Protein AF-A0A800UF28-F1 (afdb_monomer_lite)

Radius of gyration: 18.34 Å; chains: 1; bounding box: 40×32×46 Å

Structure (mmCIF, N/CA/C/O backbone):
data_AF-A0A800UF28-F1
#
_entry.id   AF-A0A800UF28-F1
#
loop_
_atom_site.group_PDB
_atom_site.id
_atom_site.type_symbol
_atom_site.label_atom_id
_atom_site.label_alt_id
_atom_site.label_comp_id
_atom_site.labe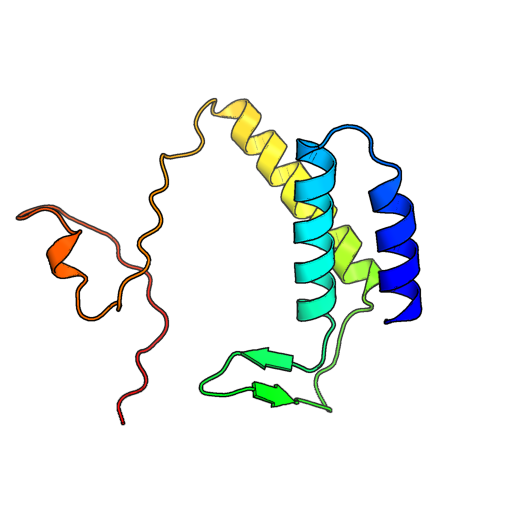l_asym_id
_atom_site.label_entity_id
_atom_site.label_seq_id
_atom_site.pdbx_PDB_ins_code
_atom_site.Cartn_x
_atom_site.Cartn_y
_atom_site.Cartn_z
_atom_site.occupancy
_atom_site.B_iso_or_equiv
_atom_site.auth_seq_id
_atom_site.auth_comp_id
_atom_site.auth_asym_id
_atom_site.auth_atom_id
_atom_site.pdbx_PDB_model_num
ATOM 1 N N . MET A 1 1 ? 12.533 1.260 -12.611 1.00 84.56 1 MET A N 1
ATOM 2 C CA . MET A 1 1 ? 12.082 1.668 -11.264 1.00 84.56 1 MET A CA 1
ATOM 3 C C . MET A 1 1 ? 12.224 3.163 -10.979 1.00 84.56 1 MET A C 1
ATOM 5 O O . MET A 1 1 ? 11.206 3.825 -10.983 1.00 84.56 1 MET A O 1
ATOM 9 N N . GLN A 1 2 ? 13.416 3.746 -10.752 1.00 87.75 2 GLN A N 1
ATOM 10 C CA . GLN A 1 2 ? 13.519 5.163 -10.313 1.00 87.75 2 GLN A CA 1
ATOM 11 C C . GLN A 1 2 ? 12.813 6.170 -11.241 1.00 87.75 2 GLN A C 1
ATOM 13 O O . GLN A 1 2 ? 12.086 7.033 -10.764 1.00 87.75 2 GLN A O 1
ATOM 18 N N . LYS A 1 3 ? 12.976 6.023 -12.565 1.00 92.06 3 LYS A N 1
ATOM 19 C CA . LYS A 1 3 ? 12.286 6.864 -13.559 1.00 92.06 3 LYS A CA 1
ATOM 20 C C . LYS A 1 3 ? 10.762 6.705 -13.509 1.00 92.06 3 LYS A C 1
ATOM 22 O O . LYS A 1 3 ? 10.049 7.691 -13.599 1.00 92.06 3 LYS A O 1
ATOM 27 N N . GLU A 1 4 ? 10.276 5.477 -13.327 1.00 91.94 4 GLU A N 1
ATOM 28 C CA . GLU A 1 4 ? 8.839 5.176 -13.243 1.00 91.94 4 GLU A CA 1
ATOM 29 C C . GLU A 1 4 ? 8.233 5.749 -11.960 1.00 91.94 4 GLU A C 1
ATOM 31 O O . GLU A 1 4 ? 7.169 6.350 -11.998 1.00 91.94 4 GLU A O 1
ATOM 36 N N . VAL A 1 5 ? 8.943 5.626 -10.834 1.00 94.31 5 VAL A N 1
ATOM 37 C CA . VAL A 1 5 ? 8.547 6.229 -9.555 1.00 94.31 5 VAL A CA 1
ATOM 38 C C . VAL A 1 5 ? 8.491 7.751 -9.671 1.00 94.31 5 VAL A C 1
ATOM 40 O O . VAL A 1 5 ? 7.538 8.350 -9.185 1.00 94.31 5 VAL A O 1
ATOM 43 N N . SER A 1 6 ? 9.477 8.375 -10.327 1.00 95.56 6 SER A N 1
ATOM 44 C CA . SER A 1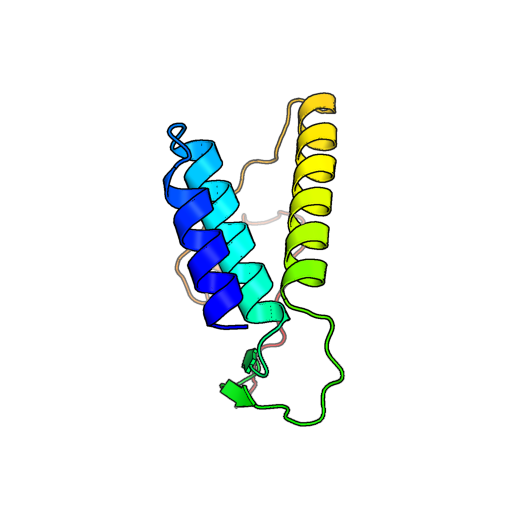 6 ? 9.477 9.825 -10.567 1.00 95.56 6 SER A CA 1
ATOM 45 C C . SER A 1 6 ? 8.278 10.247 -11.409 1.00 95.56 6 SER A C 1
ATOM 47 O O . SER A 1 6 ? 7.546 11.135 -10.997 1.00 95.56 6 SER A O 1
ATOM 49 N N . LEU A 1 7 ? 8.027 9.557 -12.527 1.00 95.88 7 LEU A N 1
ATOM 50 C CA . LEU A 1 7 ? 6.884 9.843 -13.393 1.00 95.88 7 LEU A CA 1
ATOM 51 C C . LEU A 1 7 ? 5.556 9.731 -12.633 1.00 95.88 7 LEU A C 1
ATOM 53 O O . LEU A 1 7 ? 4.719 10.621 -12.719 1.00 95.88 7 LEU A O 1
ATOM 57 N N . MET A 1 8 ? 5.366 8.656 -11.862 1.00 96.31 8 MET A N 1
ATOM 58 C CA . MET A 1 8 ? 4.149 8.485 -11.062 1.00 96.31 8 MET A CA 1
ATO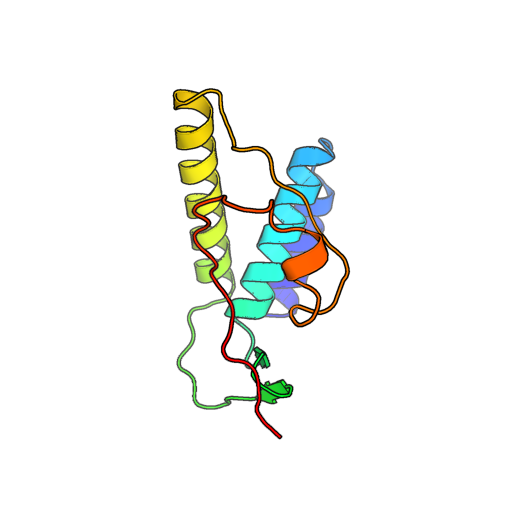M 59 C C . MET A 1 8 ? 4.022 9.563 -9.989 1.00 96.31 8 MET A C 1
ATOM 61 O O . MET A 1 8 ? 2.924 10.047 -9.746 1.00 96.31 8 MET A O 1
ATOM 65 N N . LYS A 1 9 ? 5.129 9.966 -9.358 1.00 96.81 9 LYS A N 1
ATOM 66 C CA . LYS A 1 9 ? 5.131 11.060 -8.383 1.00 96.81 9 LYS A CA 1
ATOM 67 C C . LYS A 1 9 ? 4.677 12.372 -9.019 1.00 96.81 9 LYS A C 1
ATOM 69 O O . LYS A 1 9 ? 3.884 13.077 -8.405 1.00 96.81 9 LYS A O 1
ATOM 74 N N . ASP A 1 10 ? 5.167 12.685 -10.214 1.00 97.38 10 ASP A N 1
ATOM 75 C CA . ASP A 1 10 ? 4.805 13.911 -10.925 1.00 97.38 10 ASP A CA 1
ATOM 76 C C . ASP A 1 10 ? 3.306 13.925 -11.250 1.00 97.38 10 ASP A C 1
ATOM 78 O O . ASP A 1 10 ? 2.629 14.885 -10.899 1.00 97.38 10 ASP A O 1
ATOM 82 N N . LEU A 1 11 ? 2.765 12.812 -11.763 1.00 96.50 11 LEU A N 1
ATOM 83 C CA . LEU A 1 11 ? 1.323 12.652 -11.999 1.00 96.50 11 LEU A CA 1
ATOM 84 C C . LEU A 1 11 ? 0.494 12.767 -10.712 1.00 96.50 11 LEU A C 1
ATOM 86 O O . LEU A 1 11 ? -0.565 13.384 -10.699 1.00 96.50 11 LEU A O 1
ATOM 90 N N . ILE A 1 12 ? 0.965 12.180 -9.609 1.00 96.62 12 ILE A N 1
ATOM 91 C CA . ILE A 1 12 ? 0.272 12.262 -8.316 1.00 96.62 12 ILE A CA 1
ATOM 92 C C . ILE A 1 12 ? 0.257 13.702 -7.800 1.00 96.62 12 ILE A C 1
ATOM 94 O O . ILE A 1 12 ? -0.736 14.105 -7.207 1.00 96.62 12 ILE A O 1
ATOM 98 N N . ASN A 1 13 ? 1.309 14.491 -8.032 1.00 96.88 13 ASN A N 1
ATOM 99 C CA . ASN A 1 13 ? 1.367 15.888 -7.588 1.00 96.88 13 ASN A CA 1
ATOM 100 C C . ASN A 1 13 ? 0.348 16.801 -8.287 1.00 96.88 13 ASN A C 1
ATOM 102 O O . ASN A 1 13 ? 0.096 17.891 -7.782 1.00 96.88 13 ASN A O 1
ATOM 106 N N . GLU A 1 14 ? -0.240 16.374 -9.405 1.00 97.31 14 GLU A N 1
ATOM 107 C CA . GLU A 1 14 ? -1.329 17.094 -10.079 1.00 97.31 14 GLU A CA 1
ATOM 108 C C . GLU A 1 14 ? -2.691 16.895 -9.383 1.00 97.31 14 GLU A C 1
ATOM 110 O O . GLU A 1 14 ? -3.659 17.581 -9.706 1.00 97.31 14 GLU A O 1
ATOM 115 N N . ILE A 1 15 ? -2.794 15.973 -8.417 1.00 97.06 15 ILE A N 1
ATOM 116 C CA . ILE A 1 15 ? -4.028 15.729 -7.662 1.00 97.06 15 ILE A CA 1
ATOM 117 C C . ILE A 1 15 ? -4.259 16.864 -6.657 1.00 97.06 15 ILE A C 1
ATOM 119 O O . ILE A 1 15 ? -3.514 17.009 -5.689 1.00 97.06 15 ILE A O 1
ATOM 123 N N . GLU A 1 16 ? -5.342 17.618 -6.853 1.00 96.44 16 GLU A N 1
ATOM 124 C CA . GLU A 1 16 ? -5.713 18.751 -5.993 1.00 96.44 16 GLU A CA 1
ATOM 125 C C . GLU A 1 16 ? -6.262 18.325 -4.620 1.00 96.44 16 GLU A C 1
ATOM 127 O O . GLU A 1 16 ? -6.011 18.988 -3.613 1.00 96.44 16 GLU A O 1
ATOM 132 N N . ASP A 1 17 ? -7.014 17.218 -4.553 1.00 97.38 17 ASP A N 1
ATOM 133 C CA . ASP A 1 17 ? -7.573 16.730 -3.289 1.00 97.38 17 ASP A CA 1
ATOM 134 C C . ASP A 1 17 ? -6.460 16.164 -2.396 1.00 97.38 17 ASP A C 1
ATOM 136 O O . ASP A 1 17 ? -5.882 15.113 -2.677 1.00 97.38 17 ASP A O 1
ATOM 140 N N . GLU A 1 18 ? -6.187 16.844 -1.280 1.00 95.62 18 GLU A N 1
ATOM 141 C CA . GLU A 1 18 ? -5.095 16.502 -0.364 1.00 95.62 18 GLU A CA 1
ATOM 142 C C . GLU A 1 18 ? -5.223 15.088 0.231 1.00 95.62 18 GLU A C 1
ATOM 144 O O . GLU A 1 18 ? -4.216 14.417 0.480 1.00 95.62 18 GLU A O 1
ATOM 149 N N . LYS A 1 19 ? -6.445 14.599 0.477 1.00 93.44 19 LYS A N 1
ATOM 150 C CA . LYS A 1 19 ? -6.649 13.258 1.047 1.00 93.44 19 LYS A CA 1
ATOM 151 C C . LYS A 1 19 ? -6.334 12.192 0.010 1.00 93.44 19 LYS A C 1
ATOM 153 O O . LYS A 1 19 ? -5.645 11.221 0.330 1.00 93.44 19 LYS A O 1
ATOM 158 N N . ILE A 1 20 ? -6.808 12.386 -1.218 1.00 94.62 20 ILE A N 1
ATOM 159 C CA . ILE A 1 20 ? -6.523 11.492 -2.342 1.00 94.62 20 ILE A CA 1
ATOM 160 C C . ILE A 1 20 ? -5.023 11.537 -2.656 1.00 94.62 20 ILE A C 1
ATOM 162 O O . ILE A 1 20 ? -4.388 10.485 -2.712 1.00 94.62 20 ILE A O 1
ATOM 166 N N . HIS A 1 21 ? -4.423 12.725 -2.745 1.00 96.25 21 HIS A N 1
ATOM 167 C CA . HIS A 1 21 ? -2.981 12.916 -2.942 1.00 96.25 21 HIS A CA 1
ATOM 168 C C . HIS A 1 21 ? -2.153 12.127 -1.921 1.00 96.25 21 HIS A C 1
ATOM 170 O O . HIS A 1 21 ? -1.316 11.302 -2.298 1.00 96.25 21 HIS A O 1
ATOM 176 N N . LYS A 1 22 ? -2.437 12.297 -0.623 1.00 96.12 22 LYS A N 1
ATOM 177 C CA . LYS A 1 22 ? -1.746 11.573 0.457 1.00 96.12 22 LYS A CA 1
ATOM 178 C C . LYS A 1 22 ? -1.911 10.062 0.336 1.00 96.12 22 LYS A C 1
ATOM 180 O O . LYS A 1 22 ? -0.937 9.332 0.523 1.00 96.12 22 LYS A O 1
ATOM 185 N N . LEU A 1 23 ? -3.111 9.586 0.005 1.00 95.00 23 LEU A N 1
ATOM 186 C CA . LEU A 1 23 ? -3.368 8.162 -0.198 1.00 95.00 23 LEU A CA 1
ATOM 187 C C . LEU A 1 23 ? -2.507 7.602 -1.341 1.00 95.00 23 LEU A C 1
ATOM 189 O O . LEU A 1 23 ? -1.843 6.578 -1.171 1.00 95.00 23 LEU A O 1
ATOM 193 N N . PHE A 1 24 ? -2.445 8.303 -2.475 1.00 96.94 24 PHE A N 1
ATOM 194 C CA . PHE A 1 24 ? -1.601 7.920 -3.609 1.00 96.94 24 PHE A CA 1
ATOM 195 C C . PHE A 1 24 ? -0.106 7.984 -3.292 1.00 96.94 24 PHE A C 1
ATOM 197 O O . PHE A 1 24 ? 0.635 7.086 -3.694 1.00 96.94 24 PHE A O 1
ATOM 204 N N . MET A 1 25 ? 0.343 8.963 -2.507 1.00 97.00 25 MET A N 1
ATOM 205 C CA . MET A 1 25 ? 1.732 9.038 -2.042 1.00 97.00 25 MET A CA 1
ATOM 206 C C . MET A 1 25 ? 2.118 7.839 -1.163 1.00 97.00 25 MET A C 1
ATOM 208 O O . MET A 1 25 ? 3.214 7.293 -1.312 1.00 97.00 25 MET A O 1
ATOM 212 N N . VAL A 1 26 ? 1.215 7.371 -0.293 1.00 95.50 26 VAL A N 1
ATOM 213 C CA . VAL A 1 26 ? 1.427 6.147 0.501 1.00 95.50 26 VAL A CA 1
ATOM 214 C C . VAL A 1 26 ? 1.509 4.916 -0.404 1.00 95.50 26 VAL A C 1
ATOM 216 O O . VAL A 1 26 ? 2.423 4.101 -0.248 1.00 95.50 26 VAL A O 1
ATOM 219 N N . MET A 1 27 ? 0.602 4.792 -1.379 1.00 96.25 27 MET A N 1
ATOM 220 C CA . MET A 1 27 ? 0.624 3.691 -2.349 1.00 96.25 27 MET A CA 1
ATOM 221 C C . MET A 1 27 ? 1.919 3.681 -3.168 1.00 96.25 27 MET A C 1
ATOM 223 O O . MET A 1 27 ? 2.522 2.620 -3.338 1.00 96.25 27 MET A O 1
ATOM 227 N N . LEU A 1 28 ? 2.390 4.851 -3.610 1.00 96.62 28 LEU A N 1
ATOM 228 C CA . LEU A 1 28 ? 3.647 5.011 -4.340 1.00 96.62 28 LEU A CA 1
ATOM 229 C C . LEU A 1 28 ? 4.839 4.538 -3.503 1.00 96.62 28 LEU A C 1
ATOM 231 O O . LEU A 1 28 ? 5.644 3.734 -3.976 1.00 96.62 28 LEU A O 1
ATOM 235 N N . GLY A 1 29 ? 4.936 5.001 -2.254 1.00 94.50 29 GLY A N 1
ATOM 236 C CA . GLY A 1 29 ? 6.014 4.615 -1.342 1.00 94.50 29 GLY A CA 1
ATOM 237 C C . GLY A 1 29 ? 6.023 3.113 -1.058 1.00 94.50 29 GLY A C 1
ATOM 238 O O . GLY A 1 29 ? 7.071 2.469 -1.134 1.00 94.50 29 GLY A O 1
ATOM 239 N N . LYS A 1 30 ? 4.848 2.529 -0.801 1.00 93.94 30 LYS A N 1
ATOM 240 C CA . LYS A 1 30 ? 4.713 1.092 -0.544 1.00 93.94 30 LYS A CA 1
ATOM 241 C C . LYS A 1 30 ? 5.049 0.250 -1.776 1.00 93.94 30 LYS A C 1
ATOM 243 O O . LYS A 1 30 ? 5.801 -0.712 -1.651 1.00 93.94 30 LYS A O 1
ATOM 248 N N . ALA A 1 31 ? 4.554 0.622 -2.955 1.00 94.94 31 ALA A N 1
ATOM 249 C CA . ALA A 1 31 ? 4.857 -0.081 -4.200 1.00 94.94 31 ALA A CA 1
ATOM 250 C C . ALA A 1 31 ? 6.345 0.013 -4.566 1.00 94.94 31 ALA A C 1
ATOM 252 O O . ALA A 1 31 ? 6.951 -0.986 -4.955 1.00 94.94 31 ALA A O 1
ATOM 253 N N . ALA A 1 32 ? 6.960 1.186 -4.380 1.00 93.56 32 ALA A N 1
ATOM 254 C CA . ALA A 1 32 ? 8.395 1.366 -4.577 1.00 93.56 32 ALA A CA 1
ATOM 255 C C . ALA A 1 32 ? 9.210 0.486 -3.619 1.00 93.56 32 ALA A C 1
ATOM 257 O O . ALA A 1 32 ? 10.193 -0.119 -4.043 1.00 93.56 32 ALA A O 1
ATOM 258 N N . PHE A 1 33 ? 8.790 0.377 -2.355 1.00 90.88 33 PHE A N 1
ATOM 259 C CA . PHE A 1 33 ? 9.418 -0.508 -1.377 1.00 90.88 33 PHE A CA 1
ATOM 260 C C . PHE A 1 33 ? 9.268 -1.988 -1.761 1.00 90.88 33 PHE A C 1
ATOM 262 O O . PHE A 1 33 ? 10.268 -2.702 -1.806 1.00 90.88 33 PHE A O 1
ATOM 269 N N . ASP A 1 34 ? 8.060 -2.437 -2.106 1.00 89.62 34 ASP A N 1
ATOM 270 C CA . ASP A 1 34 ? 7.772 -3.838 -2.452 1.00 89.62 34 ASP A CA 1
ATOM 271 C C . ASP A 1 34 ? 8.486 -4.287 -3.740 1.00 89.62 34 ASP A C 1
ATOM 273 O O . ASP A 1 34 ? 8.949 -5.427 -3.835 1.00 89.62 34 ASP A O 1
ATOM 277 N N . ALA A 1 35 ? 8.649 -3.380 -4.709 1.00 90.50 35 ALA A N 1
ATOM 278 C CA . ALA A 1 35 ? 9.447 -3.608 -5.914 1.00 90.50 35 ALA A CA 1
ATOM 279 C C . ALA A 1 35 ? 10.970 -3.460 -5.672 1.00 90.50 35 ALA A C 1
ATOM 281 O O . ALA A 1 35 ? 11.792 -3.884 -6.494 1.00 90.50 35 ALA A O 1
ATOM 282 N N . SER A 1 36 ? 11.400 -2.892 -4.540 1.00 87.56 36 SER A N 1
ATOM 283 C CA . SER A 1 36 ? 12.821 -2.710 -4.207 1.00 87.56 36 SER A CA 1
ATOM 284 C C . SER A 1 36 ? 13.479 -3.998 -3.707 1.00 87.56 36 SER A C 1
ATOM 286 O O . SER A 1 36 ? 12.821 -4.965 -3.341 1.00 87.56 36 SER A O 1
ATOM 288 N N . TYR A 1 37 ? 14.817 -4.074 -3.754 1.00 82.25 37 TYR A N 1
ATOM 289 C CA . TYR A 1 37 ? 15.575 -5.242 -3.256 1.00 82.25 37 TYR A CA 1
ATOM 290 C C . TYR A 1 37 ? 15.725 -5.247 -1.734 1.00 82.25 37 TYR A C 1
ATOM 292 O O . TYR A 1 37 ? 16.416 -6.110 -1.199 1.00 82.25 37 TYR A O 1
ATOM 300 N N . VAL A 1 38 ? 15.090 -4.288 -1.062 1.00 78.12 38 VAL A N 1
ATOM 301 C CA . VAL A 1 38 ? 15.186 -4.081 0.373 1.00 78.12 38 VAL A CA 1
ATOM 302 C C . VAL A 1 38 ? 14.169 -4.967 1.079 1.00 78.12 38 VAL A C 1
ATOM 304 O O . VAL A 1 38 ? 12.990 -4.986 0.729 1.00 78.12 38 VAL A O 1
ATOM 307 N N . ALA A 1 39 ? 14.626 -5.677 2.103 1.00 74.38 39 ALA A N 1
ATOM 308 C CA . ALA A 1 39 ? 13.768 -6.278 3.110 1.00 74.38 39 ALA A CA 1
ATOM 309 C C . ALA A 1 39 ? 14.085 -5.656 4.475 1.00 74.38 39 ALA A C 1
ATOM 311 O O . ALA A 1 39 ? 15.252 -5.433 4.807 1.00 74.38 39 ALA A O 1
ATOM 312 N N . LEU A 1 40 ? 13.036 -5.375 5.249 1.00 68.19 40 LEU A N 1
ATOM 313 C CA . LEU A 1 40 ? 13.147 -4.961 6.645 1.00 68.19 40 LEU A CA 1
ATOM 314 C C . LEU A 1 40 ? 13.123 -6.229 7.502 1.00 68.19 40 LEU A C 1
ATOM 316 O O . LEU A 1 40 ? 12.061 -6.743 7.845 1.00 68.19 40 LEU A O 1
ATOM 320 N N . CYS A 1 41 ? 14.306 -6.767 7.768 1.00 63.12 41 CYS A N 1
ATOM 321 C CA . CYS A 1 41 ? 14.532 -7.804 8.772 1.00 63.12 41 CYS A CA 1
ATOM 322 C C . CYS A 1 41 ? 15.267 -7.124 9.957 1.00 63.12 41 CYS A C 1
ATOM 324 O O . CYS A 1 41 ? 15.268 -5.894 10.009 1.00 63.12 41 CYS A O 1
ATOM 326 N N . PRO A 1 42 ? 15.841 -7.836 10.940 1.00 57.50 42 PRO A N 1
ATOM 327 C CA . PRO A 1 42 ? 16.755 -7.269 11.942 1.00 57.50 42 PRO A CA 1
ATOM 328 C C . PRO A 1 42 ? 17.972 -6.571 11.292 1.00 57.50 42 PRO A C 1
ATOM 330 O O . PRO A 1 42 ? 19.066 -7.121 11.242 1.00 57.50 42 PRO A O 1
ATOM 333 N N . GLY A 1 43 ? 17.772 -5.397 10.695 1.00 57.97 43 GLY A N 1
ATOM 334 C CA . GLY A 1 43 ? 18.691 -4.771 9.745 1.00 57.97 43 GLY A CA 1
ATOM 335 C C . GLY A 1 43 ? 18.185 -4.762 8.293 1.00 57.97 43 GLY A C 1
ATOM 336 O O . GLY A 1 43 ? 17.246 -5.458 7.901 1.00 57.97 43 GLY A O 1
ATOM 337 N N . THR A 1 44 ? 18.820 -3.925 7.474 1.00 59.47 44 THR A N 1
ATOM 338 C CA . THR A 1 44 ? 18.496 -3.750 6.054 1.00 59.47 44 THR A CA 1
ATOM 339 C C . THR A 1 44 ? 19.266 -4.777 5.224 1.00 59.47 44 THR A C 1
ATOM 341 O O . THR A 1 44 ? 20.478 -4.649 5.053 1.00 59.47 44 THR A O 1
ATOM 344 N N . THR A 1 45 ? 18.592 -5.798 4.690 1.00 66.69 45 THR A N 1
ATOM 345 C CA . THR A 1 45 ? 19.233 -6.808 3.825 1.00 66.69 45 THR A CA 1
ATOM 346 C C . THR A 1 45 ? 18.796 -6.625 2.374 1.00 66.69 45 THR A C 1
ATOM 348 O O . THR A 1 45 ? 17.602 -6.549 2.077 1.00 66.69 45 THR A O 1
ATOM 351 N N . PHE A 1 46 ? 19.770 -6.570 1.461 1.00 68.00 46 PHE A N 1
ATOM 352 C CA . PHE A 1 46 ? 19.525 -6.567 0.021 1.00 68.00 46 PHE A CA 1
ATOM 353 C C . PHE A 1 46 ? 19.495 -8.007 -0.499 1.00 68.00 46 PHE A C 1
ATOM 355 O O . PHE A 1 46 ? 20.465 -8.740 -0.330 1.00 68.00 46 PHE A O 1
ATOM 362 N N . TYR A 1 47 ? 18.404 -8.404 -1.158 1.00 69.06 47 TYR A N 1
ATOM 363 C CA . TYR A 1 47 ? 18.239 -9.749 -1.730 1.00 69.06 47 TYR A CA 1
ATOM 364 C C . TYR A 1 47 ? 18.321 -9.720 -3.265 1.00 69.06 47 TYR A C 1
ATOM 366 O O . TYR A 1 47 ? 17.278 -9.736 -3.923 1.00 69.06 47 TYR A O 1
ATOM 374 N N . PRO A 1 48 ? 19.523 -9.681 -3.870 1.00 64.56 48 PRO A N 1
ATOM 375 C CA . PRO A 1 48 ? 19.695 -9.456 -5.310 1.00 64.56 48 PRO A CA 1
ATOM 376 C C . PRO A 1 48 ? 19.066 -10.540 -6.203 1.00 64.56 48 PRO A C 1
ATOM 378 O O . PRO A 1 48 ? 18.740 -10.259 -7.350 1.00 64.56 48 PRO A O 1
ATOM 381 N N . HIS A 1 49 ? 18.840 -11.752 -5.686 1.00 69.00 49 HIS A N 1
ATOM 382 C CA . HIS A 1 49 ? 18.292 -12.883 -6.449 1.00 69.00 49 HIS A CA 1
ATOM 383 C C . HIS A 1 49 ? 16.769 -13.057 -6.337 1.00 69.00 49 HIS A C 1
ATOM 385 O O . HIS A 1 49 ? 16.221 -14.039 -6.837 1.00 69.00 49 HIS A O 1
ATOM 391 N N . ARG A 1 50 ? 16.059 -12.134 -5.680 1.00 70.12 50 ARG A N 1
ATOM 392 C CA . ARG A 1 50 ? 14.597 -12.203 -5.582 1.00 70.12 50 ARG A CA 1
ATOM 393 C C . ARG A 1 50 ? 13.980 -11.903 -6.953 1.00 70.12 50 ARG A C 1
ATOM 395 O O . ARG A 1 50 ? 14.157 -10.797 -7.459 1.00 70.12 50 ARG A O 1
ATOM 402 N N . GLN A 1 51 ? 13.238 -12.855 -7.531 1.00 70.75 51 GLN A N 1
ATOM 403 C CA . GLN A 1 51 ? 12.363 -12.567 -8.673 1.00 70.75 51 GLN A CA 1
ATOM 404 C C . GLN A 1 51 ? 11.342 -11.518 -8.248 1.00 70.75 51 GLN A C 1
ATOM 406 O O . GLN A 1 51 ? 10.700 -11.658 -7.204 1.00 70.75 51 GLN A O 1
ATOM 411 N N . LYS A 1 52 ? 11.216 -10.459 -9.044 1.00 78.00 52 LYS A N 1
ATOM 412 C CA . LYS A 1 52 ? 10.289 -9.379 -8.749 1.00 78.00 52 LYS A CA 1
ATOM 413 C C . LYS A 1 52 ? 9.412 -9.044 -9.922 1.00 78.00 52 LYS A C 1
ATOM 415 O O . LYS A 1 52 ? 9.842 -9.056 -11.071 1.00 78.00 52 LYS A O 1
ATOM 420 N N . GLU A 1 53 ? 8.199 -8.685 -9.559 1.00 88.31 53 GLU A N 1
ATOM 421 C CA . GLU A 1 53 ? 7.258 -8.029 -10.440 1.00 88.31 53 GLU A CA 1
ATOM 422 C C . GLU A 1 53 ? 7.742 -6.614 -10.774 1.00 88.31 53 GLU A C 1
ATOM 424 O O . GLU A 1 53 ? 8.519 -6.007 -10.024 1.00 88.31 53 GLU A O 1
ATOM 429 N N . SER A 1 54 ? 7.295 -6.086 -11.914 1.00 91.88 54 SER A N 1
ATOM 430 C CA . SER A 1 54 ? 7.622 -4.718 -12.296 1.00 91.88 54 SER A CA 1
ATOM 431 C C . SER A 1 54 ? 6.995 -3.729 -11.307 1.00 91.88 54 SER A C 1
ATOM 433 O O . SER A 1 54 ? 5.941 -3.988 -10.725 1.00 91.88 54 SER A O 1
ATOM 435 N N . PHE A 1 55 ? 7.631 -2.571 -11.112 1.00 94.06 55 PHE A N 1
ATOM 436 C CA . PHE A 1 55 ? 7.088 -1.541 -10.223 1.00 94.06 55 PHE A CA 1
ATOM 437 C C . PHE A 1 55 ? 5.669 -1.127 -10.629 1.00 94.06 55 PHE A C 1
ATOM 439 O O . PHE A 1 55 ? 4.819 -0.953 -9.761 1.00 94.06 55 PHE A O 1
ATOM 446 N N . PHE A 1 56 ? 5.415 -0.995 -11.933 1.00 93.25 56 PHE A N 1
ATOM 447 C CA . PHE A 1 56 ? 4.109 -0.605 -12.447 1.00 93.25 56 PHE A CA 1
ATOM 448 C C . PHE A 1 56 ? 3.032 -1.636 -12.093 1.00 93.25 56 PHE A C 1
ATOM 450 O O . PHE A 1 56 ? 1.989 -1.260 -11.564 1.00 93.25 56 PHE A O 1
ATOM 457 N N . ASP A 1 57 ? 3.316 -2.931 -12.271 1.00 95.06 57 ASP A N 1
ATOM 458 C CA . ASP A 1 57 ? 2.382 -4.001 -11.900 1.00 95.06 57 ASP A CA 1
ATOM 459 C C . ASP A 1 57 ? 2.085 -3.983 -10.396 1.00 95.06 57 ASP A C 1
ATOM 461 O O . ASP A 1 57 ? 0.924 -4.053 -9.985 1.00 95.06 57 ASP A O 1
ATOM 465 N N . VAL A 1 58 ? 3.123 -3.829 -9.566 1.00 95.12 58 VAL A N 1
ATOM 466 C CA . VAL A 1 58 ? 2.978 -3.720 -8.107 1.00 95.12 58 VAL A CA 1
ATOM 467 C C . VAL A 1 58 ? 2.135 -2.497 -7.737 1.00 95.12 58 VAL A C 1
ATOM 469 O O . VAL A 1 58 ? 1.247 -2.596 -6.889 1.00 95.12 58 VAL A O 1
ATOM 472 N N . PHE A 1 59 ? 2.375 -1.352 -8.374 1.00 96.00 59 PHE A N 1
ATOM 473 C CA . PHE A 1 59 ? 1.643 -0.115 -8.115 1.00 96.00 59 PHE A CA 1
ATOM 474 C C . PHE A 1 59 ? 0.165 -0.225 -8.511 1.00 96.00 59 PHE A C 1
ATOM 476 O O . PHE A 1 59 ? -0.707 0.079 -7.696 1.00 96.00 59 PHE A O 1
ATOM 483 N N . CYS A 1 60 ? -0.140 -0.750 -9.700 1.00 95.88 60 CYS A N 1
ATOM 484 C CA . CYS A 1 60 ? -1.515 -0.996 -10.138 1.00 95.88 60 CYS A CA 1
ATOM 485 C C . CYS A 1 60 ? -2.245 -1.974 -9.211 1.00 95.88 60 CYS A C 1
ATOM 487 O O . CYS A 1 60 ? -3.368 -1.694 -8.792 1.00 95.88 60 CYS A O 1
ATOM 489 N N . LYS A 1 61 ? -1.599 -3.083 -8.823 1.00 96.31 61 LYS A N 1
ATOM 490 C CA . LYS A 1 61 ? -2.161 -4.028 -7.845 1.00 96.31 61 LYS A CA 1
ATOM 491 C C . LYS A 1 61 ? -2.484 -3.344 -6.515 1.00 96.31 61 LYS A C 1
ATOM 493 O O . LYS A 1 61 ? -3.524 -3.631 -5.929 1.00 96.31 61 LYS A O 1
ATOM 498 N N . LYS A 1 62 ? -1.632 -2.423 -6.049 1.00 95.31 62 LYS A N 1
ATOM 499 C CA . LYS A 1 62 ? -1.870 -1.658 -4.813 1.00 95.31 62 LYS A CA 1
ATOM 500 C C . LYS A 1 62 ? -3.047 -0.694 -4.933 1.00 95.31 62 LYS A C 1
ATOM 502 O O . LYS A 1 62 ? -3.840 -0.627 -4.000 1.00 95.31 62 LYS A O 1
ATOM 507 N N . ILE A 1 63 ? -3.198 -0.009 -6.065 1.00 95.50 63 ILE A N 1
ATOM 508 C CA . ILE A 1 63 ? -4.359 0.859 -6.312 1.00 95.50 63 ILE A CA 1
ATOM 509 C C . ILE A 1 63 ? -5.654 0.044 -6.316 1.00 95.50 63 ILE A C 1
ATOM 511 O O . ILE A 1 63 ? -6.613 0.435 -5.656 1.00 95.50 63 ILE A O 1
ATOM 515 N N . ILE A 1 64 ? -5.675 -1.097 -7.015 1.00 96.69 64 ILE A N 1
ATOM 516 C CA . ILE A 1 64 ? -6.844 -1.990 -7.059 1.00 96.69 64 ILE A CA 1
ATOM 517 C C . ILE A 1 64 ? -7.197 -2.469 -5.648 1.00 96.69 64 ILE A C 1
ATOM 519 O O . ILE A 1 64 ? -8.347 -2.355 -5.238 1.00 96.69 64 ILE A O 1
ATOM 523 N N . GLN A 1 65 ? -6.196 -2.915 -4.882 1.00 95.12 65 GLN A N 1
ATOM 524 C CA . GLN A 1 65 ? -6.382 -3.335 -3.494 1.00 95.12 65 GLN A CA 1
ATOM 525 C C . GLN A 1 65 ? -7.037 -2.229 -2.650 1.00 95.12 65 GLN A C 1
ATOM 527 O O . GLN A 1 65 ? -8.060 -2.462 -2.017 1.00 95.12 65 GLN A O 1
ATOM 532 N N . VAL A 1 66 ? -6.479 -1.014 -2.669 1.00 94.25 66 VAL A N 1
ATOM 533 C CA . VAL A 1 66 ? -7.009 0.115 -1.886 1.00 94.25 66 VAL A CA 1
ATOM 534 C C . VAL A 1 66 ? -8.413 0.507 -2.343 1.00 94.25 66 VAL A C 1
ATOM 536 O O . VAL A 1 66 ? -9.256 0.848 -1.519 1.00 94.25 66 VAL A O 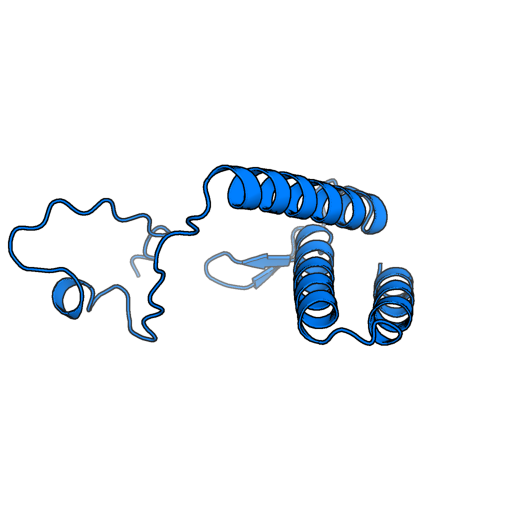1
ATOM 539 N N . TYR A 1 67 ? -8.696 0.446 -3.642 1.00 94.62 67 TYR A N 1
ATOM 540 C CA . TYR A 1 67 ? -10.029 0.707 -4.175 1.00 94.62 67 TYR A CA 1
ATOM 541 C C . TYR A 1 67 ? -11.070 -0.300 -3.668 1.00 94.62 67 TYR A C 1
ATOM 543 O O . TYR A 1 67 ? -12.158 0.101 -3.243 1.00 94.62 67 TYR A O 1
ATOM 551 N N . ASP A 1 68 ? -10.739 -1.590 -3.687 1.00 93.69 68 ASP A N 1
ATOM 552 C CA . ASP A 1 68 ? -11.620 -2.644 -3.186 1.00 93.69 68 ASP A CA 1
ATOM 553 C C . ASP A 1 68 ? -11.839 -2.508 -1.672 1.00 93.69 68 ASP A C 1
ATOM 555 O O . ASP A 1 68 ? -12.978 -2.601 -1.204 1.00 93.69 68 ASP A O 1
ATOM 559 N N . ASP A 1 69 ? -10.785 -2.179 -0.922 1.00 90.12 69 ASP A N 1
ATOM 560 C CA . ASP A 1 69 ? -10.864 -1.895 0.513 1.00 90.12 69 ASP A CA 1
ATOM 561 C C . ASP A 1 69 ? -11.794 -0.702 0.792 1.00 90.12 69 ASP A C 1
ATOM 563 O O . ASP A 1 69 ? -12.689 -0.792 1.634 1.00 90.12 69 ASP A O 1
ATOM 567 N N . LEU A 1 70 ? -11.657 0.401 0.048 1.00 89.81 70 LEU A N 1
ATOM 568 C CA . LEU A 1 70 ? -12.529 1.574 0.185 1.00 89.81 70 LEU A CA 1
ATOM 569 C C . LEU A 1 70 ? -13.991 1.248 -0.136 1.00 89.81 70 LEU A C 1
ATOM 571 O O . LEU A 1 70 ? -14.891 1.700 0.574 1.00 89.81 70 LEU A O 1
ATOM 575 N N . LYS A 1 71 ? -14.246 0.427 -1.161 1.00 90.44 71 LYS A N 1
ATOM 576 C CA . LYS A 1 71 ? -15.596 -0.065 -1.476 1.00 90.44 71 LYS A CA 1
ATOM 577 C C . LYS A 1 71 ? -16.189 -0.901 -0.352 1.00 90.44 71 LYS A C 1
ATOM 579 O O . LYS A 1 71 ? -17.392 -0.824 -0.108 1.00 90.44 71 LYS A O 1
ATOM 584 N N . LEU A 1 72 ? -15.380 -1.732 0.298 1.00 87.12 72 LEU A N 1
ATOM 585 C CA . LEU A 1 72 ? -15.825 -2.514 1.446 1.00 87.12 72 LEU A CA 1
ATOM 586 C C . LEU A 1 72 ? -16.124 -1.597 2.631 1.00 87.12 72 LEU A C 1
ATOM 588 O O . LEU A 1 72 ? -17.218 -1.677 3.180 1.00 87.12 72 LEU A O 1
ATOM 592 N N . VAL A 1 73 ? -15.224 -0.671 2.967 1.00 85.75 73 VAL A N 1
ATOM 593 C CA . VAL A 1 73 ? -15.433 0.306 4.050 1.00 85.75 73 VAL A CA 1
ATOM 594 C C . VAL A 1 73 ? -16.713 1.112 3.829 1.00 85.75 73 VAL A C 1
ATOM 596 O O . VAL A 1 73 ? -17.504 1.263 4.758 1.00 85.75 73 VAL A O 1
ATOM 599 N N . GLN A 1 74 ? -16.974 1.549 2.593 1.00 85.38 74 GLN A N 1
ATOM 600 C CA . GLN A 1 74 ? -18.202 2.265 2.238 1.00 85.38 74 GLN A CA 1
ATOM 601 C C . GLN A 1 74 ? -19.474 1.453 2.537 1.00 85.38 74 GLN A C 1
ATOM 603 O O . GLN A 1 74 ? -20.497 2.033 2.887 1.00 8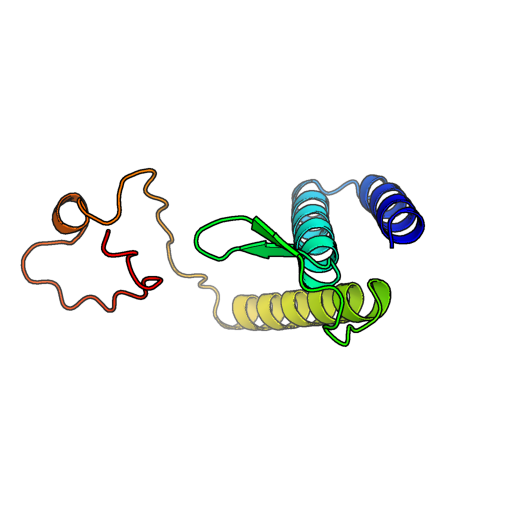5.38 74 GLN A O 1
ATOM 608 N N . LYS A 1 75 ? -19.437 0.119 2.412 1.00 84.19 75 LYS A N 1
ATOM 609 C CA . LYS A 1 75 ? -20.594 -0.749 2.695 1.00 84.19 75 LYS A CA 1
ATOM 610 C C . LYS A 1 75 ? -20.869 -0.932 4.185 1.00 84.19 75 LYS A C 1
ATOM 612 O O . LYS A 1 75 ? -22.008 -1.217 4.540 1.00 84.19 75 LYS A O 1
ATOM 617 N N . PHE A 1 76 ? -19.847 -0.827 5.030 1.00 77.25 76 PHE A N 1
ATOM 618 C CA . PHE A 1 76 ? -19.955 -1.131 6.459 1.00 77.25 76 PHE A CA 1
ATOM 619 C C . PHE A 1 76 ? -20.009 0.116 7.357 1.00 77.25 76 PHE A C 1
ATOM 621 O O . PHE A 1 76 ? -20.163 -0.049 8.562 1.00 77.25 76 PHE A O 1
ATOM 628 N N . ASP A 1 77 ? -19.892 1.328 6.789 1.00 65.25 77 ASP A N 1
ATOM 629 C CA . ASP A 1 77 ? -19.920 2.650 7.461 1.00 65.25 77 ASP A CA 1
ATOM 630 C C . ASP A 1 77 ? -19.131 2.720 8.787 1.00 65.25 77 ASP A C 1
ATOM 632 O O . ASP A 1 77 ? -19.430 3.473 9.712 1.00 65.25 77 ASP A O 1
ATOM 636 N N . ALA A 1 78 ? -18.105 1.881 8.902 1.00 67.31 78 ALA A N 1
ATOM 637 C CA . ALA A 1 78 ? -17.281 1.751 10.084 1.00 67.31 78 ALA A CA 1
ATOM 638 C C . ALA A 1 78 ? -15.905 1.243 9.661 1.00 67.31 78 ALA A C 1
ATOM 640 O O . ALA A 1 78 ? -15.710 0.073 9.337 1.00 67.31 78 ALA A O 1
ATOM 641 N N . TYR A 1 79 ? -14.924 2.136 9.692 1.00 66.69 79 TYR A N 1
ATOM 642 C CA . TYR A 1 79 ? -13.535 1.746 9.864 1.00 66.69 79 TYR A CA 1
ATOM 643 C C . TYR A 1 79 ? -13.278 1.797 11.371 1.00 66.69 79 TYR A C 1
ATOM 645 O O . TYR A 1 79 ? -13.579 2.797 12.025 1.00 66.69 79 TYR A O 1
ATOM 653 N N . GLY A 1 80 ? -12.824 0.688 11.958 1.00 66.44 80 GLY A N 1
ATOM 654 C CA . GLY A 1 80 ? -12.577 0.609 13.399 1.00 66.44 80 GLY A CA 1
ATOM 655 C C . GLY A 1 80 ? -11.715 1.774 13.904 1.00 66.44 80 GLY A C 1
ATOM 656 O O . GLY A 1 80 ? -10.938 2.376 13.161 1.00 66.44 80 GLY A O 1
ATOM 657 N N . LYS A 1 81 ? -11.841 2.115 15.188 1.00 69.00 81 LYS A N 1
ATOM 658 C CA . LYS A 1 81 ? -11.004 3.157 15.792 1.00 69.00 81 LYS A CA 1
ATOM 659 C C . LYS A 1 81 ? -9.592 2.609 15.975 1.00 69.00 81 LYS A C 1
ATOM 661 O O . LYS A 1 81 ? -9.408 1.603 16.652 1.00 69.00 81 LYS A O 1
ATOM 666 N N . THR A 1 82 ? -8.601 3.277 15.397 1.00 74.19 82 THR A N 1
ATOM 667 C CA . THR A 1 82 ? -7.187 2.942 15.587 1.00 74.19 82 THR A CA 1
ATOM 668 C C . THR A 1 82 ? -6.522 3.964 16.502 1.00 74.19 82 THR A C 1
ATOM 670 O O . THR A 1 82 ? -6.849 5.152 16.487 1.00 74.19 82 THR A O 1
ATOM 673 N N . LYS A 1 83 ? -5.584 3.499 17.329 1.00 78.12 83 LYS A N 1
ATOM 674 C CA . LYS A 1 83 ? -4.762 4.343 18.199 1.00 78.12 83 LYS A CA 1
ATOM 675 C C . LYS A 1 83 ? -3.304 3.961 17.990 1.00 78.12 83 LYS A C 1
ATOM 677 O O . LYS A 1 83 ? -2.954 2.790 18.089 1.00 78.12 83 LYS A O 1
ATOM 682 N N . VAL A 1 84 ? -2.471 4.945 17.662 1.00 80.06 84 VAL A N 1
ATOM 683 C CA . VAL A 1 84 ? -1.031 4.744 17.466 1.00 80.06 84 VAL A CA 1
ATOM 684 C C . VAL A 1 84 ? -0.317 5.052 18.775 1.00 80.06 84 VAL A C 1
ATOM 686 O O . VAL A 1 84 ? -0.513 6.120 19.356 1.00 80.06 84 VAL A O 1
ATOM 689 N N . PHE A 1 85 ? 0.516 4.121 19.231 1.00 80.19 85 PHE A N 1
ATOM 690 C CA . PHE A 1 85 ? 1.363 4.291 20.405 1.00 80.19 85 PHE A CA 1
ATOM 691 C C . PHE A 1 85 ? 2.827 4.341 19.963 1.00 80.19 85 PHE A C 1
ATOM 693 O O . PHE A 1 85 ? 3.347 3.371 19.423 1.00 80.19 85 PHE A O 1
ATOM 700 N N . ASN A 1 86 ? 3.505 5.461 20.219 1.00 78.50 86 ASN A N 1
ATOM 701 C CA . ASN A 1 86 ? 4.938 5.619 19.949 1.00 78.50 86 ASN A CA 1
ATOM 702 C C . ASN A 1 86 ? 5.761 5.159 21.164 1.00 78.50 86 ASN A C 1
ATOM 704 O O . ASN A 1 86 ? 6.434 5.966 21.803 1.00 78.50 86 ASN A O 1
ATOM 708 N N . LYS A 1 87 ? 5.640 3.881 21.534 1.00 77.00 87 LYS A N 1
ATOM 709 C CA . LYS A 1 87 ? 6.332 3.267 22.679 1.00 77.00 87 LYS A CA 1
ATOM 710 C C . LYS A 1 87 ? 6.914 1.909 22.300 1.00 77.00 87 LYS A C 1
ATOM 712 O O . LYS A 1 87 ? 6.531 1.331 21.285 1.00 77.00 87 LYS A O 1
ATOM 717 N N . SER A 1 88 ? 7.816 1.392 23.133 1.00 77.12 88 SER A N 1
ATOM 718 C CA . SER A 1 88 ? 8.305 0.020 22.993 1.00 77.12 88 SER A CA 1
ATOM 719 C C . SER A 1 88 ? 7.173 -0.994 23.192 1.00 77.12 88 SER A C 1
ATOM 721 O O . SER A 1 88 ? 6.325 -0.826 24.071 1.00 77.12 88 SER A O 1
ATOM 723 N N . ALA A 1 89 ? 7.196 -2.093 22.432 1.00 72.75 89 ALA A N 1
ATOM 724 C CA . ALA A 1 89 ? 6.283 -3.223 22.625 1.00 72.75 89 ALA A CA 1
ATOM 725 C C . ALA A 1 89 ? 6.447 -3.890 24.007 1.00 72.75 89 ALA A C 1
ATOM 727 O O . ALA A 1 89 ? 5.508 -4.501 24.521 1.00 72.75 89 ALA A O 1
ATOM 728 N N . THR A 1 90 ? 7.612 -3.724 24.645 1.00 76.81 90 THR A N 1
ATOM 729 C CA . THR A 1 90 ? 7.868 -4.187 26.020 1.00 76.81 90 THR A CA 1
ATOM 730 C C . THR A 1 90 ? 7.036 -3.443 27.067 1.00 76.81 90 THR A C 1
ATOM 732 O O . THR A 1 90 ? 6.843 -3.954 28.163 1.00 76.81 90 THR A O 1
ATOM 735 N N . GLU A 1 91 ? 6.500 -2.264 26.739 1.00 80.50 91 GLU A N 1
ATOM 736 C CA . GLU A 1 91 ? 5.622 -1.470 27.611 1.00 80.50 91 GLU A CA 1
ATOM 737 C C . GLU A 1 91 ? 4.131 -1.708 27.313 1.00 80.50 91 GLU A C 1
ATOM 739 O O . GLU A 1 91 ? 3.286 -0.871 27.642 1.00 80.50 91 GLU A O 1
ATOM 744 N N . SER A 1 92 ? 3.789 -2.833 26.676 1.00 76.06 92 SER A N 1
ATOM 745 C CA . SER A 1 92 ? 2.423 -3.121 26.216 1.00 76.06 92 SER A CA 1
ATOM 746 C C . SER A 1 92 ? 1.368 -3.193 27.305 1.00 76.06 92 SER A C 1
ATOM 748 O O . SER A 1 92 ? 0.235 -2.760 27.096 1.00 76.06 92 SER A O 1
ATOM 750 N N . SER A 1 93 ? 1.764 -3.583 28.510 1.00 78.44 93 SER A N 1
ATOM 751 C CA . SER A 1 93 ? 0.915 -3.514 29.699 1.00 78.44 93 SER A CA 1
ATOM 752 C C . SER A 1 93 ? 0.419 -2.099 30.027 1.00 78.44 93 SER A C 1
ATOM 754 O O . SER A 1 93 ? -0.591 -1.963 30.706 1.00 78.44 93 SER A O 1
ATOM 756 N N . SER A 1 94 ? 1.082 -1.038 29.544 1.00 80.25 94 SER A N 1
ATOM 757 C CA . SER A 1 94 ? 0.664 0.353 29.789 1.00 80.25 94 SER A CA 1
ATOM 758 C C . SER A 1 94 ? -0.498 0.826 28.911 1.00 80.25 94 SER A C 1
ATOM 760 O O . SER A 1 94 ? -1.034 1.912 29.142 1.00 80.25 94 SER A O 1
ATOM 762 N N . PHE A 1 95 ? -0.873 0.049 27.894 1.00 78.19 95 PHE A N 1
ATOM 763 C CA . PHE A 1 95 ? -1.942 0.395 26.954 1.00 78.19 95 PHE A CA 1
ATOM 764 C C . PHE A 1 95 ? -2.969 -0.719 26.722 1.00 78.19 95 PHE A C 1
ATOM 766 O O . PHE A 1 95 ? -3.931 -0.493 25.991 1.00 78.19 95 PHE A O 1
ATOM 773 N N . ILE A 1 96 ? -2.791 -1.875 27.361 1.00 80.69 96 ILE A N 1
ATOM 774 C CA . ILE A 1 96 ? -3.782 -2.952 27.438 1.00 80.69 96 ILE A CA 1
ATOM 775 C C . ILE A 1 96 ? -4.622 -2.745 28.702 1.00 80.69 96 ILE A C 1
ATOM 777 O O . ILE A 1 96 ? -4.073 -2.466 29.770 1.00 80.69 96 ILE A O 1
ATOM 781 N N . GLU A 1 97 ? -5.946 -2.852 28.594 1.00 80.44 97 GLU A N 1
ATOM 782 C CA . GLU A 1 97 ? -6.817 -2.706 29.760 1.00 80.44 97 GLU A CA 1
ATOM 783 C C . GLU A 1 97 ? -6.708 -3.937 30.685 1.00 80.44 97 GLU A C 1
ATOM 785 O O . GLU A 1 97 ? -6.600 -5.075 30.227 1.00 80.44 97 GLU A O 1
ATOM 790 N N . PRO A 1 98 ? -6.721 -3.766 32.019 1.00 79.38 98 PRO A N 1
ATOM 791 C CA . PRO A 1 98 ? -6.757 -4.913 32.919 1.00 79.38 98 PRO A CA 1
ATOM 792 C C . PRO A 1 98 ? -8.027 -5.748 32.685 1.00 79.38 98 PRO A C 1
ATOM 794 O O . PRO A 1 98 ? -9.133 -5.217 32.737 1.00 79.38 98 PRO A O 1
ATOM 797 N N . ASN A 1 99 ? -7.874 -7.065 32.510 1.00 80.25 99 ASN A N 1
ATOM 798 C CA . ASN A 1 99 ? -8.957 -8.035 32.268 1.00 80.25 99 ASN A CA 1
ATOM 799 C C . ASN A 1 99 ? -9.672 -7.939 30.902 1.00 80.25 99 ASN A C 1
ATOM 801 O O . ASN A 1 99 ? -10.780 -8.464 30.769 1.00 80.25 99 ASN A O 1
ATOM 805 N N . SER A 1 100 ? -9.069 -7.328 29.880 1.00 83.50 100 SER A N 1
ATOM 806 C CA . SER A 1 100 ? -9.550 -7.450 28.498 1.00 83.50 100 SER A CA 1
ATOM 807 C C . SER A 1 100 ? -9.032 -8.725 27.817 1.00 83.50 100 SER A C 1
ATOM 809 O O . SER A 1 100 ? -7.996 -9.284 28.180 1.00 83.50 100 SER A O 1
ATOM 811 N N . ILE A 1 101 ? -9.786 -9.218 26.828 1.00 72.31 101 ILE A N 1
ATOM 812 C CA . ILE A 1 101 ? -9.345 -10.291 25.928 1.00 72.31 101 ILE A CA 1
ATOM 813 C C . ILE A 1 101 ? -8.887 -9.626 24.632 1.00 72.31 101 ILE A C 1
ATOM 815 O O . ILE A 1 101 ? -9.701 -9.354 23.749 1.00 72.31 101 ILE A O 1
ATOM 819 N N . ASP A 1 102 ? -7.589 -9.354 24.531 1.00 76.44 102 ASP A N 1
ATOM 820 C CA . ASP A 1 102 ? -6.998 -8.709 23.359 1.00 76.44 102 ASP A CA 1
ATOM 821 C C . ASP A 1 102 ? -6.309 -9.715 22.441 1.00 76.44 102 ASP A C 1
ATOM 823 O O . ASP A 1 102 ? -5.597 -10.620 22.883 1.00 76.44 102 ASP A O 1
ATOM 827 N N . PHE A 1 103 ? -6.479 -9.522 21.133 1.00 76.50 103 PHE A N 1
ATOM 828 C CA . PHE A 1 103 ? -5.701 -10.226 20.121 1.00 76.50 103 PHE A CA 1
ATOM 829 C C . PHE A 1 103 ? -4.512 -9.359 19.700 1.00 76.50 103 PHE A C 1
ATOM 831 O O . PHE A 1 103 ? -4.685 -8.323 19.057 1.00 76.50 103 PHE A O 1
ATOM 838 N N . ILE A 1 104 ? -3.300 -9.777 20.068 1.00 76.19 104 ILE A N 1
ATOM 839 C CA . ILE A 1 104 ? -2.069 -9.024 19.803 1.00 76.19 104 ILE A CA 1
ATOM 840 C C . ILE A 1 104 ? -1.325 -9.659 18.627 1.00 76.19 104 ILE A C 1
ATOM 842 O O . ILE A 1 104 ? -0.908 -10.813 18.692 1.00 76.19 104 ILE A O 1
ATOM 846 N N . ILE A 1 105 ? -1.111 -8.881 17.564 1.00 71.81 105 ILE A N 1
ATOM 847 C CA . ILE A 1 105 ? -0.254 -9.258 16.434 1.00 71.81 105 ILE A CA 1
ATOM 848 C C . ILE A 1 105 ? 1.056 -8.484 16.569 1.00 71.81 105 ILE A C 1
ATOM 850 O O . ILE A 1 105 ? 1.070 -7.260 16.465 1.00 71.81 105 ILE A O 1
ATOM 854 N N . THR A 1 106 ? 2.159 -9.195 16.785 1.00 69.62 106 THR A N 1
ATOM 855 C CA . THR A 1 106 ? 3.504 -8.613 16.858 1.00 69.62 106 THR A CA 1
ATOM 856 C C . THR A 1 106 ? 4.430 -9.307 15.869 1.00 69.62 106 THR A C 1
ATOM 858 O O . THR A 1 106 ? 4.283 -10.499 15.595 1.00 69.62 106 THR A O 1
ATOM 861 N N . SER A 1 107 ? 5.415 -8.580 15.342 1.00 56.19 107 SER A N 1
ATOM 862 C CA . SER A 1 107 ? 6.585 -9.222 14.744 1.00 56.19 107 SER A CA 1
ATOM 863 C C . SER A 1 107 ? 7.352 -9.989 15.831 1.00 56.19 107 SER A C 1
ATOM 865 O O . SER A 1 107 ? 7.313 -9.567 16.993 1.00 56.19 107 SER A O 1
ATOM 867 N N . PRO A 1 108 ? 8.064 -11.080 15.492 1.00 56.94 108 PRO A N 1
ATOM 868 C CA . PRO A 1 108 ? 8.925 -11.751 16.455 1.00 56.94 108 PRO A CA 1
ATOM 869 C C . PRO A 1 108 ? 9.905 -10.740 17.060 1.00 56.94 108 PRO A C 1
ATOM 871 O O . PRO A 1 108 ? 10.532 -9.968 16.331 1.00 56.94 108 PRO A O 1
ATOM 874 N N . THR A 1 109 ? 10.022 -10.724 18.385 1.00 55.47 109 THR A N 1
ATOM 875 C CA . THR A 1 109 ? 11.074 -9.965 19.062 1.00 55.47 109 THR A CA 1
ATOM 876 C C . THR A 1 109 ? 12.410 -10.625 18.760 1.00 55.47 109 THR A C 1
ATOM 878 O O . THR A 1 109 ? 12.548 -11.838 18.914 1.00 55.47 109 THR A O 1
ATOM 881 N N . LEU A 1 110 ? 13.399 -9.834 18.353 1.00 46.72 110 LEU A N 1
ATOM 882 C CA . LEU A 1 110 ? 14.787 -10.275 18.369 1.00 46.72 110 LEU A CA 1
ATOM 883 C C . LEU A 1 110 ? 15.199 -10.442 19.824 1.00 46.72 110 LEU A C 1
ATOM 885 O O . LEU A 1 110 ? 15.367 -9.455 20.532 1.00 46.72 110 LEU A O 1
ATOM 889 N N . SER A 1 111 ? 15.297 -11.684 20.279 1.00 47.72 111 SER A N 1
ATOM 890 C CA . SER A 1 111 ? 16.115 -11.996 21.441 1.00 47.72 111 SER A CA 1
ATOM 891 C C . SER A 1 111 ? 17.572 -11.772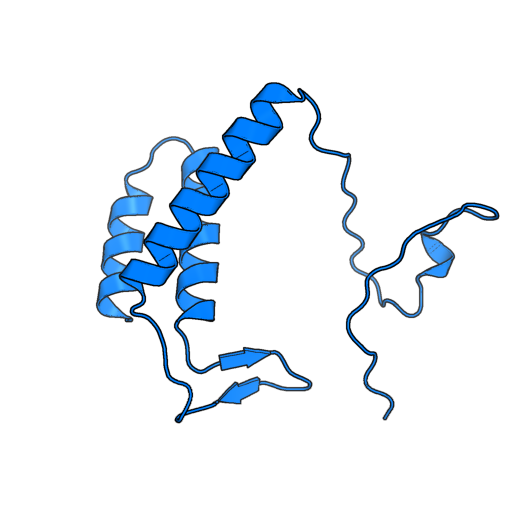 21.039 1.00 47.72 111 SER A C 1
ATOM 893 O O . SER A 1 111 ? 18.048 -12.451 20.124 1.00 47.72 111 SER A O 1
ATOM 895 N N . GLU A 1 112 ? 18.230 -10.799 21.668 1.00 40.72 112 GLU A N 1
ATOM 896 C CA . GLU A 1 112 ? 19.696 -10.772 21.753 1.00 40.72 112 GLU A CA 1
ATOM 897 C C . GLU A 1 112 ? 20.213 -11.992 22.525 1.00 40.72 112 GLU A C 1
ATOM 899 O O . GLU A 1 112 ? 19.527 -12.421 23.486 1.00 40.72 112 GLU A O 1
#

pLDDT: mean 82.78, std 13.49, range [40.72, 97.38]

Sequence (112 aa):
MQKEVSLMKDLINEIEDEKIHKLFMVMLGKAAFDASYVALCPGTTFYPHRQKESFFDVFCKKIIQVYDDLKLVQKFDAYGKTKVFNKSATESSSFIEPNSIDFIITSPTLSE

Foldseek 3Di:
DVVVLVVQLVVLVVDPPPVSSVVLVVLSVVLCVQQAQWDPDVDTDGDPPDDGDDSVVSSVVSVVVVVVVVVVCVVVVDDDDDDDDPDDPVCVVVPDDPPDDDDDDDDDDDDD

Secondary structure (DSSP, 8-state):
-HHHHHHHHHHHHT---HHHHHHHHHHHHHHHHHHSSEEEESEEEE-TT-----HHHHHHHHHHHHHHHHHHHHHHT-PPP-----S-GGGGGGTSPTT-------PPP---